Protein AF-0000000073275433 (afdb_homodimer)

Nearest PDB structures (foldseek):
  1y7y-assembly1_B  TM=9.321E-01  e=6.163E-04  Aeromonas hydrophila
  3f52-assembly1_A  TM=8.578E-01  e=7.696E-04  Corynebacterium glutamicum
  3f51-assembly1_A  TM=9.178E-01  e=2.211E-03  Corynebacterium glutamicum
  2b5a-assembly1_A  TM=8.532E-01  e=1.341E-03  [Bacillus] caldolyticus
  2kpj-assembly1_A  TM=8.205E-01  e=3.261E-03  Agathobacter rectalis ATCC 33656

Solvent-accessible surface area (backbone atoms only — not comparable to full-atom values): 9652 Å² total; per-residue (Å²): 116,64,60,34,34,54,31,13,44,46,48,48,53,50,34,54,75,71,69,48,51,65,59,58,53,14,54,76,70,72,46,51,43,69,59,45,50,33,33,36,64,29,75,35,84,46,32,50,65,55,45,46,54,49,18,58,75,67,71,47,56,51,51,52,47,70,40,73,59,65,71,62,83,74,89,90,81,70,67,82,50,60,77,82,94,115,64,60,33,32,53,33,13,44,46,49,47,52,50,34,52,75,69,68,49,52,65,60,58,53,14,54,75,69,70,44,52,44,68,58,46,51,32,32,36,63,28,75,36,83,46,31,49,68,54,44,47,53,48,18,58,75,66,73,49,57,52,50,52,45,72,41,71,61,62,71,58,86,69,85,90,74,68,69,82,50,61,77,82,94

Radius of gyration: 16.65 Å; Cα contacts (8 Å, |Δi|>4): 174; chains: 2; bounding box: 36×41×32 Å

InterPro domains:
  IPR001387 Cro/C1-type, helix-turn-helix domain [PF01381] (11-63)
  IPR001387 Cro/C1-type, helix-turn-helix domain [PS50943] (11-65)
  IPR001387 Cro/C1-type, helix-turn-helix domain [SM00530] (10-65)
  IPR001387 Cro/C1-type, helix-turn-helix domain [cd00093] (8-65)
  IPR010982 Lambda repressor-like, DNA-binding domain superfamily [G3DSA:1.10.260.40] (2-68)
  IPR010982 Lambda repressor-like, DNA-binding domain superfamily [SSF47413] (1-67)

Foldseek 3Di:
DVQQQQLLCLLVVLCVVVPHDLCRLCVVLVHHSVVSNCRSRSVDDADPVNLCSSCVVSVHDSCCSRDVPVPPPDDDDDPVPPVVD/DVQQQQLLCLLVVLCVVVPHDLCRLCVVLVHHSVVSNCSSRSVDDADPVNLCSSCVVSVHDSCVSRDVCVPPPDDPDDDVPPVVD

Organism: Proteus mirabilis (strain HI4320) (NCBI:txid529507)

pLDDT: mean 80.75, std 24.56, range [26.52, 97.5]

Sequence (170 aa):
MMINTVVGKRIQNRRKELNISSSKIALQLGMTEQYYLKLENGYTKITVDELICIAIILKVSPQSLLLKSTVSQQNRDSQLNNYYHMMINTVVGKRIQNRRKELNISSSKIALQLGMTEQYYLKLENGYTKITVDELICIAIILKVSPQSLLLKSTVSQQNRDSQLNNYYH

Structure (mmCIF, N/CA/C/O backbone):
data_AF-0000000073275433-model_v1
#
loop_
_entity.id
_entity.type
_entity.pdbx_description
1 polymer 'Transcriptional regulator'
#
loop_
_atom_site.group_PDB
_atom_site.id
_atom_site.type_symbol
_atom_site.label_atom_id
_atom_site.label_alt_id
_atom_site.label_comp_id
_atom_site.label_asym_id
_atom_site.label_entity_id
_atom_site.label_seq_id
_atom_site.pdbx_PDB_ins_code
_atom_site.Cartn_x
_atom_site.Cartn_y
_atom_site.Cartn_z
_atom_site.occupancy
_atom_site.B_iso_or_equiv
_atom_site.auth_seq_id
_atom_site.auth_comp_id
_atom_site.auth_asym_id
_atom_site.auth_atom_id
_atom_site.pdbx_PDB_model_num
ATOM 1 N N . MET A 1 1 ? -4.777 6.648 -10.367 1 52.88 1 MET A N 1
ATOM 2 C CA . MET A 1 1 ? -5.285 5.402 -10.93 1 52.88 1 MET A CA 1
ATOM 3 C C . MET A 1 1 ? -4.137 4.508 -11.391 1 52.88 1 MET A C 1
ATOM 5 O O . MET A 1 1 ? -4.227 3.283 -11.305 1 52.88 1 MET A O 1
ATOM 9 N N . MET A 1 2 ? -2.996 5.215 -11.719 1 79.88 2 MET A N 1
ATOM 10 C CA . MET A 1 2 ? -1.94 4.633 -12.547 1 79.88 2 MET A CA 1
ATOM 11 C C . MET A 1 2 ? -1.01 3.762 -11.711 1 79.88 2 MET A C 1
ATOM 13 O O . MET A 1 2 ? -0.502 2.748 -12.188 1 79.88 2 MET A O 1
ATOM 17 N N . ILE A 1 3 ? -1.119 4.02 -10.391 1 83.38 3 ILE A N 1
ATOM 18 C CA . ILE A 1 3 ? -0.121 3.311 -9.594 1 83.38 3 ILE A CA 1
ATOM 19 C C . ILE A 1 3 ? -0.564 1.866 -9.383 1 83.38 3 ILE A C 1
ATOM 21 O O . ILE A 1 3 ? 0.257 0.947 -9.414 1 83.38 3 ILE A O 1
ATOM 25 N N . ASN A 1 4 ? -1.868 1.716 -9.359 1 89 4 ASN A N 1
ATOM 26 C CA . ASN A 1 4 ? -2.377 0.364 -9.156 1 89 4 ASN A CA 1
ATOM 27 C C . ASN A 1 4 ? -2.059 -0.542 -10.344 1 89 4 ASN A C 1
ATOM 29 O O . ASN A 1 4 ? -1.74 -1.719 -10.156 1 89 4 ASN A O 1
ATOM 33 N N . THR A 1 5 ? -2.16 0.085 -11.43 1 91.06 5 THR A N 1
ATOM 34 C CA . THR A 1 5 ? -1.862 -0.687 -12.633 1 91.06 5 THR A CA 1
ATOM 35 C C . THR A 1 5 ? -0.383 -1.056 -12.68 1 91.06 5 THR A C 1
ATOM 37 O O . THR A 1 5 ? -0.031 -2.182 -13.039 1 91.06 5 THR A O 1
ATOM 40 N N . VAL A 1 6 ? 0.446 -0.124 -12.359 1 90.75 6 VAL A N 1
ATOM 41 C CA . VAL A 1 6 ? 1.888 -0.345 -12.398 1 90.75 6 VAL A CA 1
ATOM 42 C C . VAL A 1 6 ? 2.273 -1.406 -11.367 1 90.75 6 VAL A C 1
ATOM 44 O O . VAL A 1 6 ? 2.984 -2.361 -11.688 1 90.75 6 VAL A O 1
ATOM 47 N N . VAL A 1 7 ? 1.806 -1.263 -10.195 1 93.31 7 VAL A N 1
ATOM 48 C CA . VAL A 1 7 ? 2.109 -2.205 -9.125 1 93.31 7 VAL A CA 1
ATOM 49 C C . VAL A 1 7 ? 1.53 -3.576 -9.461 1 93.31 7 VAL A C 1
ATOM 51 O O . VAL A 1 7 ? 2.197 -4.598 -9.289 1 93.31 7 VAL A O 1
ATOM 54 N N . GLY A 1 8 ? 0.287 -3.508 -9.906 1 94.94 8 GLY A N 1
ATOM 55 C CA . GLY A 1 8 ? -0.342 -4.758 -10.305 1 94.94 8 GLY A CA 1
ATOM 56 C C . GLY A 1 8 ? 0.454 -5.52 -11.344 1 94.94 8 GLY A C 1
ATOM 57 O O . GLY A 1 8 ? 0.602 -6.742 -11.25 1 94.94 8 GLY A O 1
ATOM 58 N N . LYS A 1 9 ? 0.973 -4.836 -12.336 1 94.5 9 LYS A N 1
ATOM 59 C CA . LYS A 1 9 ? 1.767 -5.457 -13.391 1 94.5 9 LYS A CA 1
ATOM 60 C C . LYS A 1 9 ? 3.059 -6.047 -12.836 1 94.5 9 LYS A C 1
ATOM 62 O O . LYS A 1 9 ? 3.477 -7.133 -13.242 1 94.5 9 LYS A O 1
ATOM 67 N N . ARG A 1 10 ? 3.689 -5.402 -11.914 1 94.25 10 ARG A N 1
ATOM 68 C CA . ARG A 1 10 ? 4.898 -5.914 -11.273 1 94.25 10 ARG A CA 1
ATOM 69 C C . ARG A 1 10 ? 4.613 -7.199 -10.508 1 94.25 10 ARG A C 1
ATOM 71 O O . ARG A 1 10 ? 5.414 -8.141 -10.547 1 94.25 10 ARG A O 1
ATOM 78 N N . ILE A 1 11 ? 3.512 -7.164 -9.867 1 96.19 11 ILE A N 1
ATOM 79 C CA . ILE A 1 11 ? 3.082 -8.344 -9.125 1 96.19 11 ILE A CA 1
ATOM 80 C C . ILE A 1 11 ? 2.869 -9.508 -10.086 1 96.19 11 ILE A C 1
ATOM 82 O O . ILE A 1 11 ? 3.359 -10.617 -9.852 1 96.19 11 ILE A O 1
ATOM 86 N N . GLN A 1 12 ? 2.178 -9.195 -11.078 1 96.75 12 GLN A N 1
ATOM 87 C CA . GLN A 1 12 ? 1.906 -10.219 -12.086 1 96.75 12 GLN A CA 1
ATOM 88 C C . GLN A 1 12 ? 3.201 -10.773 -12.664 1 96.75 12 GLN A C 1
ATOM 90 O O . GLN A 1 12 ? 3.365 -11.992 -12.773 1 96.75 12 GLN A O 1
ATOM 95 N N . ASN A 1 13 ? 4.098 -9.898 -13.102 1 96.06 13 ASN A N 1
ATOM 96 C CA . ASN A 1 13 ? 5.375 -10.312 -13.672 1 96.06 13 ASN A CA 1
ATOM 97 C C . ASN A 1 13 ? 6.16 -11.195 -12.711 1 96.06 13 ASN A C 1
ATOM 99 O O . ASN A 1 13 ? 6.68 -12.242 -13.102 1 96.06 13 ASN A O 1
ATOM 103 N N . ARG A 1 14 ? 6.219 -10.828 -11.508 1 95.31 14 ARG A N 1
ATOM 104 C CA . ARG A 1 14 ? 6.938 -11.602 -10.5 1 95.31 14 ARG A CA 1
ATOM 105 C C . ARG A 1 14 ? 6.27 -12.953 -10.258 1 95.31 14 ARG A C 1
ATOM 107 O O . ARG A 1 14 ? 6.949 -13.977 -10.117 1 95.31 14 ARG A O 1
ATOM 114 N N . ARG A 1 15 ? 4.969 -12.852 -10.078 1 96.94 15 ARG A N 1
ATOM 115 C CA . ARG A 1 15 ? 4.215 -14.086 -9.914 1 96.94 15 ARG A CA 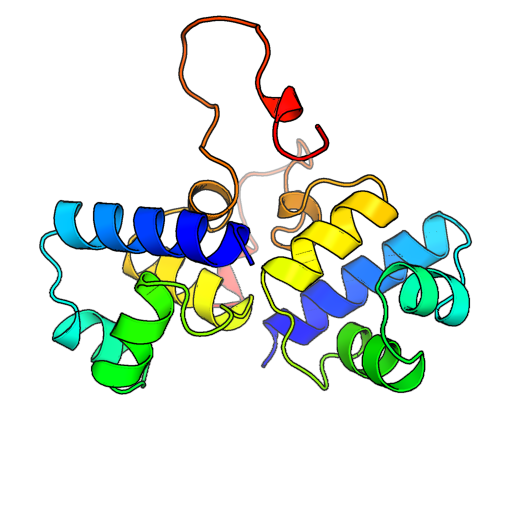1
ATOM 116 C C . ARG A 1 15 ? 4.527 -15.078 -11.031 1 96.94 15 ARG A C 1
ATOM 118 O O . ARG A 1 15 ? 4.77 -16.25 -10.773 1 96.94 15 ARG A O 1
ATOM 125 N N . LYS A 1 16 ? 4.547 -14.602 -12.281 1 97 16 LYS A N 1
ATOM 126 C CA . LYS A 1 16 ? 4.828 -15.43 -13.453 1 97 16 LYS A CA 1
ATOM 127 C C . LYS A 1 16 ? 6.27 -15.93 -13.438 1 97 16 LYS A C 1
ATOM 129 O O . LYS A 1 16 ? 6.539 -17.078 -13.812 1 97 16 LYS A O 1
ATOM 134 N N . GLU A 1 17 ? 7.188 -15.102 -13.023 1 95.75 17 GLU A N 1
ATOM 135 C CA . GLU A 1 17 ? 8.594 -15.477 -12.898 1 95.75 17 GLU A CA 1
ATOM 136 C C . GLU A 1 17 ? 8.773 -16.656 -11.961 1 95.75 17 GLU A C 1
ATOM 138 O O . GLU A 1 17 ? 9.664 -17.484 -12.156 1 95.75 17 GLU A O 1
ATOM 143 N N . LEU A 1 18 ? 7.941 -16.766 -10.992 1 95.88 18 LEU A N 1
ATOM 144 C CA . LEU A 1 18 ? 8.016 -17.828 -9.992 1 95.88 18 LEU A CA 1
ATOM 145 C C . LEU A 1 18 ? 7.137 -19.016 -10.391 1 95.88 18 LEU A C 1
ATOM 147 O O . LEU A 1 18 ? 7.012 -19.984 -9.641 1 95.88 18 LEU A O 1
ATOM 151 N N . ASN A 1 19 ? 6.438 -18.859 -11.477 1 97 19 ASN A N 1
ATOM 152 C CA . ASN A 1 19 ? 5.555 -19.891 -12 1 97 19 ASN A CA 1
ATOM 153 C C . ASN A 1 19 ? 4.391 -20.172 -11.055 1 97 19 ASN A C 1
ATOM 155 O O . ASN A 1 19 ? 4.008 -21.328 -10.859 1 97 19 ASN A O 1
ATOM 159 N N . ILE A 1 20 ? 3.959 -19.188 -10.484 1 96.38 20 ILE A N 1
ATOM 160 C CA . ILE A 1 20 ? 2.795 -19.281 -9.609 1 96.38 20 ILE A CA 1
ATOM 161 C C . ILE A 1 20 ? 1.542 -18.859 -10.375 1 96.38 20 ILE A C 1
ATOM 163 O O . ILE A 1 20 ? 1.547 -17.859 -11.078 1 96.38 20 ILE A O 1
ATOM 167 N N . SER A 1 21 ? 0.557 -19.688 -10.188 1 97.31 21 SER A N 1
ATOM 168 C CA . SER A 1 21 ? -0.698 -19.344 -10.852 1 97.31 21 SER A CA 1
ATOM 169 C C . SER A 1 21 ? -1.488 -18.312 -10.031 1 97.31 21 SER A C 1
ATOM 171 O O . SER A 1 21 ? -1.261 -18.172 -8.828 1 97.31 21 SER A O 1
ATOM 173 N N . SER A 1 22 ? -2.354 -17.578 -10.75 1 97.31 22 SER A N 1
ATOM 174 C CA . SER A 1 22 ? -3.215 -16.625 -10.07 1 97.31 22 SER A CA 1
ATOM 175 C C . SER A 1 22 ? -4.117 -17.312 -9.055 1 97.31 22 SER A C 1
ATOM 177 O O . SER A 1 22 ? -4.395 -16.766 -7.984 1 97.31 22 SER A O 1
ATOM 179 N N . SER A 1 23 ? -4.586 -18.516 -9.398 1 97.31 23 SER A N 1
ATOM 180 C CA . SER A 1 23 ? -5.438 -19.281 -8.5 1 97.31 23 SER A CA 1
ATOM 181 C C . SER A 1 23 ? -4.691 -19.641 -7.219 1 97.31 23 SER A C 1
ATOM 183 O O . SER A 1 23 ? -5.234 -19.516 -6.121 1 97.31 23 SER A O 1
ATOM 185 N N . LYS A 1 24 ? -3.467 -20.062 -7.367 1 97.31 24 LYS A N 1
ATOM 186 C CA . LYS A 1 24 ? -2.652 -20.484 -6.234 1 97.31 24 LYS A CA 1
ATOM 187 C C . LYS A 1 24 ? -2.391 -19.312 -5.281 1 97.31 24 LYS A C 1
ATOM 189 O O . LYS A 1 24 ? -2.564 -19.453 -4.066 1 97.31 24 LYS A O 1
ATOM 194 N N . ILE A 1 25 ? -1.938 -18.219 -5.789 1 97 25 ILE A N 1
ATOM 195 C CA . ILE A 1 25 ? -1.634 -17.078 -4.93 1 97 25 ILE A CA 1
ATOM 196 C C . ILE A 1 25 ? -2.92 -16.547 -4.301 1 97 25 ILE A C 1
ATOM 198 O O . ILE A 1 25 ? -2.93 -16.141 -3.137 1 97 25 ILE A O 1
ATOM 202 N N . ALA A 1 26 ? -3.988 -16.469 -4.984 1 97.44 26 ALA A N 1
ATOM 203 C CA . ALA A 1 26 ? -5.273 -16.031 -4.453 1 97.44 26 ALA A CA 1
ATOM 204 C C . ALA A 1 26 ? -5.688 -16.859 -3.244 1 97.44 26 ALA A C 1
ATOM 206 O O . ALA A 1 26 ? -6.125 -16.312 -2.229 1 97.44 26 ALA A O 1
ATOM 207 N N . LEU A 1 27 ? -5.48 -18.125 -3.393 1 96.44 27 LEU A N 1
ATOM 208 C CA . LEU A 1 27 ? -5.793 -19.047 -2.307 1 96.44 27 LEU A CA 1
ATOM 209 C C . LEU A 1 27 ? -4.941 -18.75 -1.078 1 96.44 27 LEU A C 1
ATOM 211 O O . LEU A 1 27 ? -5.453 -18.719 0.044 1 96.44 27 LEU A O 1
ATOM 215 N N . GLN A 1 28 ? -3.66 -18.516 -1.301 1 94.69 28 GLN A N 1
ATOM 216 C CA . GLN A 1 28 ? -2.734 -18.203 -0.213 1 94.69 28 GLN A CA 1
ATOM 217 C C . GLN A 1 28 ? -3.098 -16.891 0.474 1 94.69 28 GLN A C 1
ATOM 219 O O . GLN A 1 28 ? -2.895 -16.75 1.681 1 94.69 28 GLN A O 1
ATOM 224 N N . LEU A 1 29 ? -3.68 -16 -0.272 1 94.5 29 LEU A N 1
ATOM 225 C CA . LEU A 1 29 ? -4.055 -14.695 0.24 1 94.5 29 LEU A CA 1
ATOM 226 C C . LEU A 1 29 ? -5.445 -14.727 0.864 1 94.5 29 LEU A C 1
ATOM 228 O O . LEU A 1 29 ? -5.879 -13.75 1.477 1 94.5 29 LEU A O 1
ATOM 232 N N . GLY A 1 30 ? -6.078 -15.758 0.727 1 95.31 30 GLY A N 1
ATOM 233 C CA . GLY A 1 30 ? -7.434 -15.883 1.247 1 95.31 30 GLY A CA 1
ATOM 234 C C . GLY A 1 30 ? -8.453 -15.086 0.448 1 95.31 30 GLY A C 1
ATOM 235 O O . GLY A 1 30 ? -9.398 -14.547 1.011 1 95.31 30 GLY A O 1
ATOM 236 N N . MET A 1 31 ? -8.25 -14.953 -0.758 1 94.69 31 MET A N 1
ATOM 237 C CA . MET A 1 31 ? -9.156 -14.219 -1.632 1 94.69 31 MET A CA 1
ATOM 238 C C . MET A 1 31 ? -9.539 -15.055 -2.848 1 94.69 31 MET A C 1
ATOM 240 O O . MET A 1 31 ? -8.922 -16.094 -3.115 1 94.69 31 MET A O 1
ATOM 244 N N . THR A 1 32 ? -10.547 -14.586 -3.557 1 96.94 32 THR A N 1
ATOM 245 C CA . THR A 1 32 ? -10.938 -15.258 -4.789 1 96.94 32 THR A CA 1
ATOM 246 C C . THR A 1 32 ? -9.992 -14.906 -5.93 1 96.94 32 THR A C 1
ATOM 248 O O . THR A 1 32 ? -9.398 -13.82 -5.934 1 96.94 32 THR A O 1
ATOM 251 N N . GLU A 1 33 ? -9.875 -15.891 -6.824 1 97.5 33 GLU A N 1
ATOM 252 C CA . GLU A 1 33 ? -9.031 -15.633 -7.988 1 97.5 33 GLU A CA 1
ATOM 253 C C . GLU A 1 33 ? -9.531 -14.414 -8.773 1 97.5 33 GLU A C 1
ATOM 255 O O . GLU A 1 33 ? -8.727 -13.625 -9.273 1 97.5 33 GLU A O 1
ATOM 260 N N . GLN A 1 34 ? -10.805 -14.25 -8.828 1 97.38 34 GLN A N 1
ATOM 261 C CA . GLN A 1 34 ? -11.398 -13.125 -9.547 1 97.38 34 GLN A CA 1
ATOM 262 C C . GLN A 1 34 ? -10.953 -11.797 -8.938 1 97.38 34 GLN A C 1
ATOM 264 O O . GLN A 1 34 ? -10.586 -10.867 -9.672 1 97.38 34 GLN A O 1
ATOM 269 N N . TYR A 1 35 ? -11.023 -11.68 -7.699 1 96.56 35 TYR A N 1
ATOM 270 C CA . TYR A 1 35 ? -10.594 -10.469 -7.008 1 96.56 35 TYR A CA 1
ATOM 271 C C . TYR A 1 35 ? -9.109 -10.211 -7.223 1 96.56 35 TYR A C 1
ATOM 273 O O . TYR A 1 35 ? -8.695 -9.086 -7.504 1 96.56 35 TYR A O 1
ATOM 281 N N . TYR A 1 36 ? -8.352 -11.305 -7.105 1 97.31 36 TYR A N 1
ATOM 282 C CA . TYR A 1 36 ? -6.902 -11.211 -7.285 1 97.31 36 TYR A CA 1
ATOM 283 C C . TYR A 1 36 ? -6.559 -10.711 -8.688 1 97.31 36 TYR A C 1
ATOM 285 O O . TYR A 1 36 ? -5.676 -9.867 -8.852 1 97.31 36 TYR A O 1
ATOM 293 N N . LEU A 1 37 ? -7.215 -11.219 -9.633 1 97 37 LEU A N 1
ATOM 294 C CA . LEU A 1 37 ? -6.973 -10.789 -11 1 97 37 LEU A CA 1
ATOM 295 C C . LEU A 1 37 ? -7.305 -9.312 -11.18 1 97 37 LEU A C 1
ATOM 297 O O . LEU A 1 37 ? -6.594 -8.594 -11.883 1 97 37 LEU A O 1
ATOM 301 N N . LYS A 1 38 ? -8.383 -8.867 -10.562 1 96.5 38 LYS A N 1
ATOM 302 C CA . LYS A 1 38 ? -8.727 -7.449 -10.594 1 96.5 38 LYS A CA 1
ATOM 303 C C . LYS A 1 38 ? -7.625 -6.602 -9.961 1 96.5 38 LYS A C 1
ATOM 305 O O . LYS A 1 38 ? -7.348 -5.492 -10.422 1 96.5 38 LYS A O 1
ATOM 310 N N . LEU A 1 39 ? -7.035 -7.121 -9.0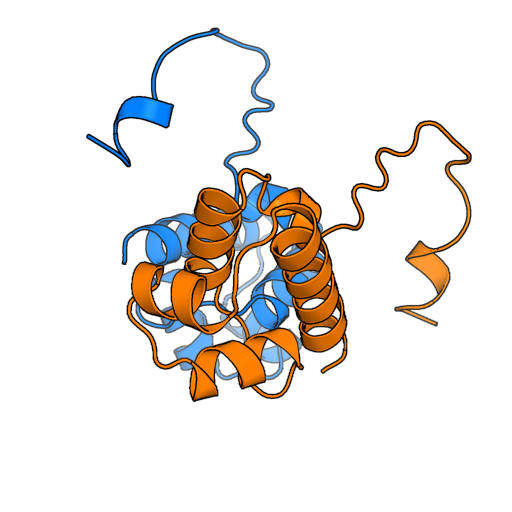16 1 95.19 39 LEU A N 1
ATOM 311 C CA . LEU A 1 39 ? -5.945 -6.453 -8.312 1 95.19 39 LEU A CA 1
ATOM 312 C C . LEU A 1 39 ? -4.73 -6.293 -9.219 1 95.19 39 LEU A C 1
ATOM 314 O O . LEU A 1 39 ? -4.188 -5.191 -9.352 1 95.19 39 LEU A O 1
ATOM 318 N N . GLU A 1 40 ? -4.34 -7.34 -9.883 1 96.19 40 GLU A N 1
ATOM 319 C CA . GLU A 1 40 ? -3.178 -7.309 -10.766 1 96.19 40 GLU A CA 1
ATOM 320 C C . GLU A 1 40 ? -3.424 -6.406 -11.977 1 96.19 40 GLU A C 1
ATOM 322 O O . GLU A 1 40 ? -2.484 -5.832 -12.531 1 96.19 40 GLU A O 1
ATOM 327 N N . ASN A 1 41 ? -4.684 -6.316 -12.289 1 95.19 41 ASN A N 1
ATOM 328 C CA . ASN A 1 41 ? -5.035 -5.52 -13.461 1 95.19 41 ASN A CA 1
ATOM 329 C C . ASN A 1 41 ? -5.309 -4.066 -13.086 1 95.19 41 ASN A C 1
ATOM 331 O O . ASN A 1 41 ? -5.586 -3.238 -13.953 1 95.19 41 ASN A O 1
ATOM 335 N N . GLY A 1 42 ? -5.301 -3.736 -11.906 1 94 42 GLY A N 1
ATOM 336 C CA . GLY A 1 42 ? -5.477 -2.367 -11.445 1 94 42 GLY A CA 1
ATOM 337 C C . GLY A 1 42 ? -6.93 -1.95 -11.352 1 94 42 GLY A C 1
ATOM 338 O O . GLY A 1 42 ? -7.234 -0.76 -11.25 1 94 42 GLY A O 1
ATOM 339 N N . TYR A 1 43 ? -7.809 -2.92 -11.398 1 94.19 43 TYR A N 1
ATOM 340 C CA . TYR A 1 43 ? -9.234 -2.613 -11.328 1 94.19 43 TYR A CA 1
ATOM 341 C C . TYR A 1 43 ? -9.672 -2.379 -9.891 1 94.19 43 TYR A C 1
ATOM 343 O O . TYR A 1 43 ? -10.719 -1.775 -9.641 1 94.19 43 TYR A O 1
ATOM 351 N N . THR A 1 44 ? -8.93 -2.912 -8.938 1 92.31 44 THR A N 1
ATOM 352 C CA . THR A 1 44 ? -9.156 -2.688 -7.512 1 92.31 44 THR A CA 1
ATOM 353 C C . THR A 1 44 ? -7.914 -2.111 -6.848 1 92.31 44 THR A C 1
ATOM 355 O O . THR A 1 44 ? -6.793 -2.326 -7.32 1 92.31 44 THR A O 1
ATOM 358 N N . LYS A 1 45 ? -8.125 -1.239 -5.883 1 92.81 45 LYS A N 1
ATOM 359 C CA . LYS A 1 45 ? -6.996 -0.671 -5.148 1 92.81 45 LYS A CA 1
ATOM 360 C C . LYS A 1 45 ? -6.293 -1.735 -4.312 1 92.81 45 LYS A C 1
ATOM 362 O O . LYS A 1 45 ? -6.941 -2.604 -3.729 1 92.81 45 LYS A O 1
ATOM 367 N N . ILE A 1 46 ? -5.008 -1.649 -4.316 1 94.25 46 ILE A N 1
ATOM 368 C CA . ILE A 1 46 ? -4.199 -2.557 -3.508 1 94.25 46 ILE A CA 1
ATOM 369 C C . ILE A 1 46 ? -3.953 -1.941 -2.133 1 94.25 46 ILE A C 1
ATOM 371 O O . ILE A 1 46 ? -3.516 -0.793 -2.029 1 94.25 46 ILE A O 1
ATOM 375 N N . THR A 1 47 ? -4.301 -2.715 -1.123 1 93.75 47 THR A N 1
ATOM 376 C CA . THR A 1 47 ? -4.027 -2.217 0.221 1 93.75 47 THR A CA 1
ATOM 377 C C . THR A 1 47 ? -2.596 -2.541 0.638 1 93.75 47 THR A C 1
ATOM 379 O O . THR A 1 47 ? -1.964 -3.432 0.067 1 93.75 47 THR A O 1
ATOM 382 N N . VAL A 1 48 ? -2.119 -1.801 1.603 1 92.81 48 VAL A N 1
ATOM 383 C CA . VAL A 1 48 ? -0.783 -2.053 2.135 1 92.81 48 VAL A CA 1
ATOM 384 C C . VAL A 1 48 ? -0.7 -3.479 2.672 1 92.81 48 VAL A C 1
ATOM 386 O O . VAL A 1 48 ? 0.298 -4.172 2.459 1 92.81 48 VAL A O 1
ATOM 389 N N . ASP A 1 49 ? -1.729 -3.893 3.328 1 91.5 49 ASP A N 1
ATOM 390 C CA . ASP A 1 49 ? -1.794 -5.258 3.84 1 91.5 49 ASP A CA 1
ATOM 391 C C . ASP A 1 49 ? -1.646 -6.277 2.709 1 91.5 49 ASP A C 1
ATOM 393 O O . ASP A 1 49 ? -0.845 -7.207 2.807 1 91.5 49 ASP A O 1
ATOM 397 N N . GLU A 1 50 ? -2.391 -6.086 1.726 1 93.5 50 GLU A N 1
ATOM 398 C CA . GLU A 1 50 ? -2.336 -6.973 0.567 1 93.5 50 GLU A CA 1
ATOM 399 C C . GLU A 1 50 ? -0.951 -6.957 -0.076 1 93.5 50 GLU A C 1
ATOM 401 O O . GLU A 1 50 ? -0.415 -8.008 -0.434 1 93.5 50 GLU A O 1
ATOM 406 N N . LEU A 1 51 ? -0.454 -5.766 -0.213 1 93.62 51 LEU A N 1
ATOM 407 C CA . LEU A 1 51 ? 0.863 -5.602 -0.817 1 93.62 51 LEU A CA 1
ATOM 408 C C . LEU A 1 51 ? 1.916 -6.391 -0.047 1 93.62 51 LEU A C 1
ATOM 410 O O . LEU A 1 51 ? 2.73 -7.098 -0.647 1 93.62 51 LEU A O 1
ATOM 414 N N . ILE A 1 52 ? 1.922 -6.316 1.222 1 91.44 52 ILE A N 1
ATOM 415 C CA . ILE A 1 52 ? 2.904 -6.977 2.076 1 91.44 52 ILE A CA 1
ATOM 416 C C . ILE A 1 52 ? 2.744 -8.492 1.97 1 91.44 52 ILE A C 1
ATOM 418 O O . ILE A 1 52 ? 3.73 -9.211 1.816 1 91.44 52 ILE A O 1
ATOM 422 N N . CYS A 1 53 ? 1.547 -8.945 2.033 1 94 53 CYS A N 1
ATOM 423 C CA . CYS A 1 53 ? 1.287 -10.375 1.93 1 94 53 CYS A CA 1
ATOM 424 C C . CYS A 1 53 ? 1.746 -10.922 0.581 1 94 53 CYS A C 1
ATOM 426 O O . CYS A 1 53 ? 2.375 -11.977 0.513 1 94 53 CYS A O 1
ATOM 428 N N . ILE A 1 54 ? 1.415 -10.203 -0.406 1 95.81 54 ILE A N 1
ATOM 429 C CA . ILE A 1 54 ? 1.81 -10.594 -1.755 1 95.81 54 ILE A CA 1
ATOM 430 C C . ILE A 1 54 ? 3.332 -10.633 -1.856 1 95.81 54 ILE A C 1
ATOM 432 O O . ILE A 1 54 ? 3.9 -11.578 -2.404 1 95.81 54 ILE A O 1
ATOM 436 N N . ALA A 1 55 ? 3.959 -9.633 -1.389 1 93.69 55 ALA A N 1
ATOM 437 C CA . ALA A 1 55 ? 5.418 -9.57 -1.408 1 93.69 55 ALA A CA 1
ATOM 438 C C . ALA A 1 55 ? 6.027 -10.781 -0.703 1 93.69 55 ALA A C 1
ATOM 440 O O . ALA A 1 55 ? 7.02 -11.344 -1.171 1 93.69 55 ALA A O 1
ATOM 441 N N . ILE A 1 56 ? 5.461 -11.172 0.382 1 93.19 56 ILE A N 1
ATOM 442 C CA . ILE A 1 56 ? 5.93 -12.312 1.16 1 93.19 56 ILE A CA 1
ATOM 443 C C . ILE A 1 56 ? 5.801 -13.594 0.333 1 93.19 56 ILE A C 1
ATOM 445 O O . ILE A 1 56 ? 6.746 -14.383 0.248 1 93.19 56 ILE A O 1
ATOM 449 N N . ILE A 1 57 ? 4.645 -13.688 -0.262 1 94.88 57 ILE A N 1
ATOM 450 C CA . ILE A 1 57 ? 4.375 -14.883 -1.053 1 94.88 57 ILE A CA 1
ATOM 451 C C . ILE A 1 57 ? 5.336 -14.945 -2.24 1 94.88 57 ILE A C 1
ATOM 453 O O . ILE A 1 57 ? 5.832 -16.016 -2.588 1 94.88 57 ILE A O 1
ATOM 457 N N . LEU A 1 58 ? 5.605 -13.828 -2.822 1 95.81 58 LEU A N 1
ATOM 458 C CA . LEU A 1 58 ? 6.434 -13.742 -4.023 1 95.81 58 LEU A CA 1
ATOM 459 C C . LEU A 1 58 ? 7.91 -13.641 -3.658 1 95.81 58 LEU A C 1
ATOM 461 O O . LEU A 1 58 ? 8.766 -13.516 -4.539 1 95.81 58 LEU A O 1
ATOM 465 N N . LYS A 1 59 ? 8.25 -13.555 -2.412 1 94.94 59 LYS A N 1
ATOM 466 C CA . LYS A 1 59 ? 9.617 -13.523 -1.899 1 94.94 59 LYS A CA 1
ATOM 467 C C . LYS A 1 59 ? 10.359 -12.273 -2.377 1 94.94 59 LYS A C 1
ATOM 469 O O . LYS A 1 59 ? 11.5 -12.359 -2.832 1 94.94 59 LYS A O 1
ATOM 474 N N . VAL A 1 60 ? 9.719 -11.148 -2.305 1 91.88 60 VAL A N 1
ATOM 475 C CA . VAL A 1 60 ? 10.305 -9.859 -2.648 1 91.88 60 VAL A CA 1
ATOM 476 C C . VAL A 1 60 ? 9.969 -8.836 -1.564 1 91.88 60 VAL A C 1
ATOM 478 O O . VAL A 1 60 ? 9.133 -9.094 -0.695 1 91.88 60 VAL A O 1
ATOM 481 N N . SER A 1 61 ? 10.727 -7.719 -1.633 1 88.94 61 SER A N 1
ATOM 482 C CA . SER A 1 61 ? 10.406 -6.629 -0.718 1 88.94 61 SER A CA 1
ATOM 483 C C . SER A 1 61 ? 9.211 -5.824 -1.216 1 88.94 61 SER A C 1
ATOM 485 O O . SER A 1 61 ? 9.062 -5.605 -2.42 1 88.94 61 SER A O 1
ATOM 487 N N . PRO A 1 62 ? 8.297 -5.457 -0.325 1 90.38 62 PRO A N 1
ATOM 488 C CA . PRO A 1 62 ? 7.199 -4.582 -0.745 1 90.38 62 PRO A CA 1
ATOM 489 C C . PRO A 1 62 ? 7.684 -3.357 -1.518 1 90.38 62 PRO A C 1
ATOM 491 O O . PRO A 1 62 ? 6.992 -2.877 -2.418 1 90.38 62 PRO A O 1
ATOM 494 N N . GLN A 1 63 ? 8.828 -2.945 -1.156 1 86 63 GLN A N 1
ATOM 495 C CA . GLN A 1 63 ? 9.43 -1.787 -1.809 1 86 63 GLN A CA 1
ATOM 496 C C . GLN A 1 63 ? 9.664 -2.053 -3.293 1 86 63 GLN A C 1
ATOM 498 O O . GLN A 1 63 ? 9.469 -1.166 -4.125 1 86 63 GLN A O 1
ATOM 503 N N . SER A 1 64 ? 10.133 -3.24 -3.564 1 87.25 64 SER A N 1
ATOM 504 C CA . SER A 1 64 ? 10.43 -3.602 -4.945 1 87.25 64 SER A CA 1
ATOM 505 C C . SER A 1 64 ? 9.172 -3.584 -5.809 1 87.25 64 SER A C 1
ATOM 507 O O . SER A 1 64 ? 9.25 -3.348 -7.016 1 87.25 64 SER A O 1
ATOM 509 N N . LEU A 1 65 ? 8.039 -3.775 -5.195 1 91.06 65 LEU A N 1
ATOM 510 C CA . LEU A 1 65 ? 6.77 -3.779 -5.918 1 91.06 65 LEU A CA 1
ATOM 511 C C . LEU A 1 65 ? 6.23 -2.361 -6.078 1 91.06 65 LEU A C 1
ATOM 513 O O . LEU A 1 65 ? 5.438 -2.094 -6.984 1 91.06 65 LEU A O 1
ATOM 517 N N . LEU A 1 66 ? 6.586 -1.501 -5.121 1 85.06 66 LEU A N 1
ATOM 518 C CA . LEU A 1 66 ? 6.137 -0.114 -5.148 1 85.06 66 LEU A CA 1
ATOM 519 C C . LEU A 1 66 ? 7.004 0.723 -6.082 1 85.06 66 LEU A C 1
ATOM 521 O O . LEU A 1 66 ? 6.496 1.602 -6.785 1 85.06 66 LEU A O 1
ATOM 525 N N . LEU A 1 67 ? 8.344 0.734 -5.691 1 69.75 67 LEU A N 1
ATOM 526 C CA . LEU A 1 67 ? 9.305 1.526 -6.453 1 69.75 67 LEU A CA 1
ATOM 527 C C . LEU A 1 67 ? 10.07 0.651 -7.441 1 69.75 67 LEU A C 1
ATOM 529 O O . LEU A 1 67 ? 10.297 -0.532 -7.18 1 69.75 67 LEU A O 1
ATOM 533 N N . LYS A 1 68 ? 9.836 0.821 -8.703 1 56 68 LYS A N 1
ATOM 534 C CA . LYS A 1 68 ? 10.805 0.084 -9.516 1 56 68 LYS A CA 1
ATOM 535 C C . LYS A 1 68 ? 12.188 0.086 -8.859 1 56 68 LYS A C 1
ATOM 537 O O . LYS A 1 68 ? 12.625 1.11 -8.336 1 56 68 LYS A O 1
ATOM 542 N N . SER A 1 69 ? 12.531 -1.075 -8.125 1 45.34 69 SER A N 1
ATOM 543 C CA . SER A 1 69 ? 13.93 -1.115 -7.703 1 45.34 69 SER A CA 1
ATOM 544 C C . SER A 1 69 ? 14.812 -0.283 -8.625 1 45.34 69 SER A C 1
ATOM 546 O O . SER A 1 69 ? 14.914 -0.572 -9.82 1 45.34 69 SER A O 1
ATOM 548 N N . THR A 1 70 ? 14.633 0.96 -8.523 1 41.84 70 THR A N 1
ATOM 549 C CA . THR A 1 70 ? 15.688 1.596 -9.312 1 41.84 70 THR A CA 1
ATOM 550 C C . THR A 1 70 ? 17.031 0.916 -9.078 1 41.84 70 THR A C 1
ATOM 552 O O . THR A 1 70 ? 18.078 1.468 -9.414 1 41.84 70 THR A O 1
ATOM 555 N N . VAL A 1 71 ? 17.094 -0.087 -8.227 1 39.03 71 VAL A N 1
ATOM 556 C CA . VAL A 1 71 ? 18.516 -0.462 -8.227 1 39.03 71 VAL A CA 1
ATOM 557 C C . VAL A 1 71 ? 18.938 -0.829 -9.641 1 39.03 71 VAL A C 1
ATOM 559 O O . VAL A 1 71 ? 19.906 -1.585 -9.828 1 39.03 71 VAL A O 1
ATOM 562 N N . SER A 1 72 ? 18.375 -0.69 -10.727 1 34.38 72 SER A N 1
ATOM 563 C CA . SER A 1 72 ? 19.281 -0.997 -11.82 1 34.38 72 SER A CA 1
ATOM 564 C C . SER A 1 72 ? 20.641 -0.305 -11.633 1 34.38 72 SER A C 1
ATOM 566 O O . SER A 1 72 ? 20.688 0.833 -11.156 1 34.38 72 SER A O 1
ATOM 568 N N . GLN A 1 73 ? 21.891 -0.91 -11.609 1 33.12 73 GLN A N 1
ATOM 569 C CA . GLN A 1 73 ? 23.219 -0.481 -11.992 1 33.12 73 GLN A CA 1
ATOM 570 C C . GLN A 1 73 ? 23.172 0.732 -12.922 1 33.12 73 GLN A C 1
ATOM 572 O O . GLN A 1 73 ? 24.188 1.392 -13.148 1 33.12 73 GLN A O 1
ATOM 577 N N . GLN A 1 74 ? 22.594 0.72 -14.227 1 33.16 74 GLN A N 1
ATOM 578 C CA . GLN A 1 74 ? 23.109 1.669 -15.203 1 33.16 74 GLN A CA 1
ATOM 579 C C . GLN A 1 74 ? 22.75 3.102 -14.828 1 33.16 74 GLN A C 1
ATOM 581 O O . GLN A 1 74 ? 22 3.328 -13.867 1 33.16 74 GLN A O 1
ATOM 586 N N . ASN A 1 75 ? 22.312 4.137 -15.93 1 32.12 75 ASN A N 1
ATOM 587 C CA . ASN A 1 75 ? 22.312 5.59 -16.078 1 32.12 75 ASN A CA 1
ATOM 588 C C . ASN A 1 75 ? 21.438 6.262 -15.023 1 32.12 75 ASN A C 1
ATOM 590 O O . ASN A 1 75 ? 20.438 5.688 -14.586 1 32.12 75 ASN A O 1
ATOM 594 N N . ARG A 1 76 ? 21.875 7.641 -14.438 1 31.41 76 ARG A N 1
ATOM 595 C CA . ARG A 1 76 ? 21.578 8.859 -13.695 1 31.41 76 ARG A CA 1
ATOM 596 C C . ARG A 1 76 ? 20.109 9.25 -13.844 1 31.41 76 ARG A C 1
ATOM 598 O O . ARG A 1 76 ? 19.625 10.125 -13.117 1 31.41 76 ARG A O 1
ATOM 605 N N . ASP A 1 77 ? 19.594 9.383 -15.023 1 30.36 77 ASP A N 1
ATOM 606 C CA . ASP A 1 77 ? 18.812 10.539 -15.453 1 30.36 77 ASP A CA 1
ATOM 607 C C . ASP A 1 77 ? 17.438 10.555 -14.797 1 30.36 77 ASP A C 1
ATOM 609 O O . ASP A 1 77 ? 17.062 9.594 -14.117 1 30.36 77 ASP A O 1
ATOM 613 N N . SER A 1 78 ? 16.125 10.711 -15.617 1 31.28 78 SER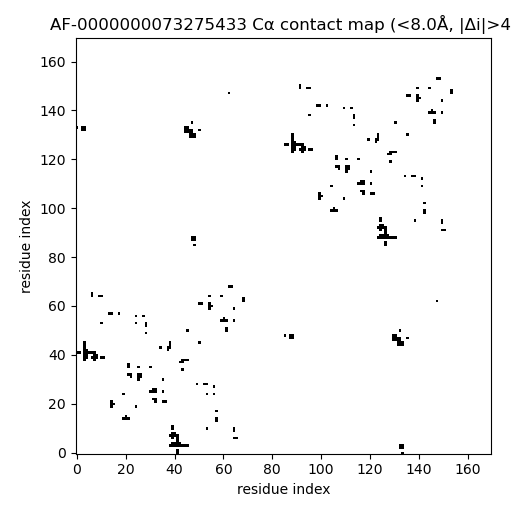 A N 1
ATOM 614 C CA . SER A 1 78 ? 15.039 11.641 -15.906 1 31.28 78 SER A CA 1
ATOM 615 C C . SER A 1 78 ? 13.742 11.188 -15.25 1 31.28 78 SER A C 1
ATOM 617 O O . SER A 1 78 ? 12.766 11.938 -15.219 1 31.28 78 SER A O 1
ATOM 619 N N . GLN A 1 79 ? 13.344 9.906 -14.992 1 31.16 79 GLN A N 1
ATOM 620 C CA . GLN A 1 79 ? 11.898 9.852 -15.164 1 31.16 79 GLN A CA 1
ATOM 621 C C . GLN A 1 79 ? 11.172 10.219 -13.875 1 31.16 79 GLN A C 1
ATOM 623 O O . GLN A 1 79 ? 10.008 9.859 -13.688 1 31.16 79 GLN A O 1
ATOM 628 N N . LEU A 1 80 ? 11.719 10.484 -12.781 1 34.75 80 LEU A N 1
ATOM 629 C CA . LEU A 1 80 ? 10.695 11.031 -11.891 1 34.75 80 LEU A CA 1
ATOM 630 C C . LEU A 1 80 ? 9.773 11.977 -12.656 1 34.75 80 LEU A C 1
ATOM 632 O O . LEU A 1 80 ? 8.852 12.555 -12.07 1 34.75 80 LEU A O 1
ATOM 636 N N . ASN A 1 81 ? 10.164 12.453 -13.867 1 31.92 81 ASN A N 1
ATOM 637 C CA . ASN A 1 81 ? 9.523 13.539 -14.594 1 31.92 81 ASN A CA 1
ATOM 638 C C . ASN A 1 81 ? 8.086 13.188 -14.969 1 31.92 81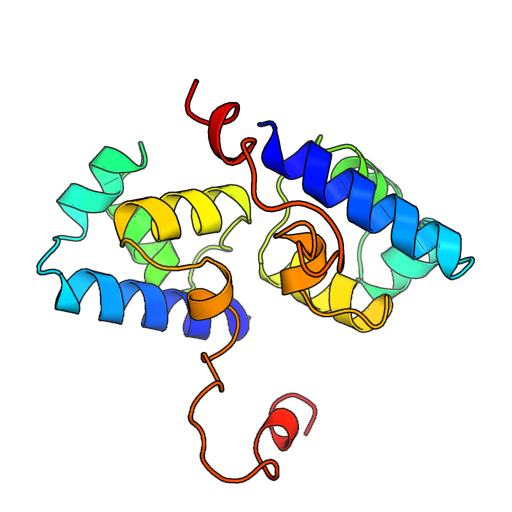 ASN A C 1
ATOM 640 O O . ASN A 1 81 ? 7.301 14.07 -15.336 1 31.92 81 ASN A O 1
ATOM 644 N N . ASN A 1 82 ? 7.711 11.938 -15.375 1 31.14 82 ASN A N 1
ATOM 645 C CA . ASN A 1 82 ? 6.371 11.93 -15.961 1 31.14 82 ASN A CA 1
ATOM 646 C C . ASN A 1 82 ? 5.289 11.914 -14.883 1 31.14 82 ASN A C 1
ATOM 648 O O . ASN A 1 82 ? 4.102 11.852 -15.195 1 31.14 82 ASN A O 1
ATOM 652 N N . TYR A 1 83 ? 5.508 11.391 -13.766 1 33.75 83 TYR A N 1
ATOM 653 C CA . TYR A 1 83 ? 4.285 11.43 -12.969 1 33.75 83 TYR A CA 1
ATOM 654 C C . TYR A 1 83 ? 3.846 12.867 -12.719 1 33.75 83 TYR A C 1
ATOM 656 O O . TYR A 1 83 ? 2.648 13.156 -12.664 1 33.75 83 TYR A O 1
ATOM 664 N N . TYR A 1 84 ? 4.672 13.758 -12.219 1 30.61 84 TYR A N 1
ATOM 665 C CA . TYR A 1 84 ? 4.176 15.125 -12.094 1 30.61 84 TYR A CA 1
ATOM 666 C C . TYR A 1 84 ? 4.062 15.789 -13.461 1 30.61 84 TYR A C 1
ATOM 668 O O . TYR A 1 84 ? 3.715 16.969 -13.555 1 30.61 84 TYR A O 1
ATOM 676 N N . HIS A 1 85 ? 4.621 15.281 -14.547 1 26.52 85 HIS A N 1
ATOM 677 C CA . HIS A 1 85 ? 4.359 16.188 -15.656 1 26.52 85 HIS A CA 1
ATOM 678 C C . HIS A 1 85 ? 2.959 15.977 -16.219 1 26.52 85 HIS A C 1
ATOM 680 O O . HIS A 1 85 ? 2.527 14.836 -16.406 1 26.52 85 HIS A O 1
ATOM 686 N N . MET B 1 1 ? -4.176 -7.07 10.445 1 53.31 1 MET B N 1
ATOM 687 C CA . MET B 1 1 ? -4.773 -5.859 11.008 1 53.31 1 MET B CA 1
ATOM 688 C C . MET B 1 1 ? -3.697 -4.875 11.445 1 53.31 1 MET B C 1
ATOM 690 O O . MET B 1 1 ? -3.92 -3.662 11.438 1 53.31 1 MET B O 1
ATOM 694 N N . MET B 1 2 ? -2.518 -5.508 11.75 1 79.88 2 MET B N 1
ATOM 695 C CA . MET B 1 2 ? -1.519 -4.848 12.586 1 79.88 2 MET B CA 1
ATOM 696 C C . MET B 1 2 ? -0.669 -3.889 11.758 1 79.88 2 MET B C 1
ATOM 698 O O . MET B 1 2 ? -0.261 -2.832 12.242 1 79.88 2 MET B O 1
ATOM 702 N N . ILE B 1 3 ? -0.714 -4.156 10.438 1 83.81 3 ILE B N 1
ATOM 703 C CA . ILE B 1 3 ? 0.216 -3.348 9.648 1 83.81 3 ILE B CA 1
ATOM 704 C C . ILE B 1 3 ? -0.37 -1.954 9.43 1 83.81 3 ILE B C 1
ATOM 706 O O . ILE B 1 3 ? 0.355 -0.957 9.469 1 83.81 3 ILE B O 1
ATOM 710 N N . ASN B 1 4 ? -1.684 -1.928 9.414 1 89.12 4 ASN B N 1
ATOM 711 C CA . ASN B 1 4 ? -2.324 -0.634 9.203 1 89.12 4 ASN B CA 1
ATOM 712 C C . ASN B 1 4 ? -2.109 0.299 10.391 1 89.12 4 ASN B C 1
ATOM 714 O O . ASN B 1 4 ? -1.911 1.502 10.211 1 89.12 4 ASN B O 1
ATOM 718 N N . THR B 1 5 ? -2.154 -0.338 11.492 1 91.12 5 THR B N 1
ATOM 719 C CA . THR B 1 5 ? -1.94 0.458 12.695 1 91.12 5 THR B CA 1
ATOM 720 C C . THR B 1 5 ? -0.507 0.979 12.75 1 91.12 5 THR B C 1
ATOM 722 O O . THR B 1 5 ? -0.275 2.135 13.117 1 91.12 5 THR B O 1
ATOM 725 N N . VAL B 1 6 ? 0.41 0.146 12.422 1 90.81 6 VAL B N 1
ATOM 726 C CA . VAL B 1 6 ? 1.821 0.516 12.461 1 90.81 6 VAL B CA 1
ATOM 727 C C . VAL B 1 6 ? 2.096 1.614 11.438 1 90.81 6 VAL B C 1
ATOM 729 O O . VAL B 1 6 ? 2.703 2.637 11.766 1 90.81 6 VAL B O 1
ATOM 732 N N . VAL B 1 7 ? 1.666 1.417 10.266 1 93.31 7 VAL B N 1
ATOM 733 C CA . VAL B 1 7 ? 1.872 2.391 9.195 1 93.31 7 VAL B CA 1
ATOM 734 C C . VAL B 1 7 ? 1.15 3.691 9.539 1 93.31 7 VAL B C 1
ATOM 736 O O . VAL B 1 7 ? 1.706 4.781 9.375 1 93.31 7 VAL B O 1
ATOM 739 N N . GLY B 1 8 ? -0.081 3.504 9.977 1 94.94 8 GLY B N 1
ATOM 740 C CA . GLY B 1 8 ? -0.839 4.68 10.383 1 94.94 8 GLY B CA 1
ATOM 741 C C . GLY B 1 8 ? -0.129 5.52 11.43 1 94.94 8 GLY B C 1
ATOM 742 O O . GLY B 1 8 ? -0.108 6.746 11.336 1 94.94 8 GLY B O 1
ATOM 743 N N . LYS B 1 9 ? 0.452 4.883 12.406 1 94.56 9 LYS B N 1
ATOM 744 C CA . LYS B 1 9 ? 1.176 5.578 13.469 1 94.56 9 LYS B CA 1
ATOM 745 C C . LYS B 1 9 ? 2.398 6.305 12.914 1 94.56 9 LYS B C 1
ATOM 747 O O . LYS B 1 9 ? 2.701 7.426 13.328 1 94.56 9 LYS B O 1
ATOM 752 N N . ARG B 1 10 ? 3.09 5.734 11.992 1 94.25 10 ARG B N 1
ATOM 753 C CA . ARG B 1 10 ? 4.242 6.371 11.359 1 94.25 10 ARG B CA 1
ATOM 754 C C . ARG B 1 10 ? 3.824 7.621 10.594 1 94.25 10 ARG B C 1
ATOM 756 O O . ARG B 1 10 ? 4.52 8.641 10.633 1 94.25 10 ARG B O 1
ATOM 763 N N . ILE B 1 11 ? 2.742 7.465 9.945 1 96.19 11 ILE B N 1
ATOM 764 C CA . ILE B 1 11 ? 2.191 8.594 9.203 1 96.19 11 ILE B CA 1
ATOM 765 C C . ILE B 1 11 ? 1.859 9.727 10.172 1 96.19 11 ILE B C 1
ATOM 767 O O . ILE B 1 11 ? 2.229 10.883 9.938 1 96.19 11 ILE B O 1
ATOM 771 N N . GLN B 1 12 ? 1.207 9.336 11.164 1 96.75 12 GLN B N 1
ATOM 772 C CA . GLN B 1 12 ? 0.828 10.32 12.172 1 96.75 12 GLN B CA 1
ATOM 773 C C . GLN B 1 12 ? 2.059 11.008 12.758 1 96.75 12 GLN B C 1
ATOM 775 O O . GLN B 1 12 ? 2.096 12.234 12.867 1 96.75 12 GLN B O 1
ATOM 780 N N . ASN B 1 13 ? 3.035 10.234 13.188 1 96.12 13 ASN B N 1
ATOM 781 C CA . ASN B 1 13 ? 4.262 10.781 13.758 1 96.12 13 ASN B CA 1
ATOM 782 C C . ASN B 1 13 ? 4.949 11.742 12.797 1 96.12 13 ASN B C 1
ATOM 784 O O . ASN B 1 13 ? 5.359 12.836 13.203 1 96.12 13 ASN B O 1
ATOM 788 N N . ARG B 1 14 ? 5.043 11.391 11.594 1 95.25 14 ARG B N 1
ATOM 789 C CA . ARG B 1 14 ? 5.68 12.242 10.594 1 95.25 14 ARG B CA 1
ATOM 790 C C . ARG B 1 14 ? 4.871 13.516 10.359 1 95.25 14 ARG B C 1
ATOM 792 O O . ARG B 1 14 ? 5.438 14.602 10.219 1 95.25 14 ARG B O 1
ATOM 799 N N . ARG B 1 15 ? 3.6 13.266 10.172 1 97 15 ARG B N 1
ATOM 800 C CA . ARG B 1 15 ? 2.719 14.414 10.008 1 97 15 ARG B CA 1
ATOM 801 C C . ARG B 1 15 ? 2.922 15.43 11.125 1 97 15 ARG B C 1
ATOM 803 O O . ARG B 1 15 ? 3.035 16.625 10.875 1 97 15 ARG B O 1
ATOM 810 N N . LYS B 1 16 ? 2.992 14.953 12.375 1 97.06 16 LYS B N 1
ATOM 811 C CA . LYS B 1 16 ? 3.184 15.805 13.547 1 97.06 16 LYS B CA 1
ATOM 812 C C . LYS B 1 16 ? 4.562 16.453 13.531 1 97.06 16 LYS B C 1
ATOM 814 O O . LYS B 1 16 ? 4.707 17.625 13.914 1 97.06 16 LYS B O 1
ATOM 819 N N . GLU B 1 17 ? 5.559 15.734 13.125 1 95.81 17 GLU B N 1
ATOM 820 C CA . GLU B 1 17 ? 6.918 16.25 13.008 1 95.81 17 GLU B CA 1
ATOM 821 C C . GLU B 1 17 ? 6.965 17.453 12.062 1 95.81 17 GLU B C 1
ATOM 823 O O . GLU B 1 17 ? 7.766 18.375 12.266 1 95.81 17 GLU B O 1
ATOM 828 N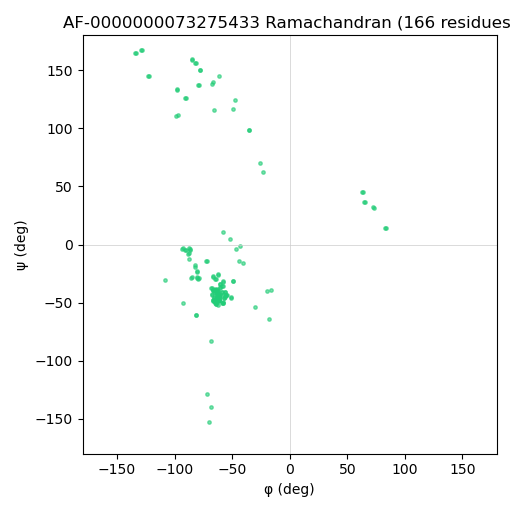 N . LEU B 1 18 ? 6.141 17.469 11.086 1 95.88 18 LEU B N 1
ATOM 829 C CA . LEU B 1 18 ? 6.102 18.531 10.094 1 95.88 18 LEU B CA 1
ATOM 830 C C . LEU B 1 18 ? 5.105 19.625 10.492 1 95.88 18 LEU B C 1
ATOM 832 O O . LEU B 1 18 ? 4.883 20.578 9.742 1 95.88 18 LEU B O 1
ATOM 836 N N . ASN B 1 19 ? 4.438 19.391 11.578 1 97 19 ASN B N 1
ATOM 837 C CA . ASN B 1 19 ? 3.449 20.328 12.102 1 97 19 ASN B CA 1
ATOM 838 C C . ASN B 1 19 ? 2.266 20.484 11.156 1 97 19 ASN B C 1
ATOM 840 O O . ASN B 1 19 ? 1.771 21.594 10.953 1 97 19 ASN B O 1
ATOM 844 N N . ILE B 1 20 ? 1.926 19.469 10.586 1 96.44 20 ILE B N 1
ATOM 845 C CA . ILE B 1 20 ? 0.76 19.438 9.703 1 96.44 20 ILE B CA 1
ATOM 846 C C . ILE B 1 20 ? -0.445 18.891 10.469 1 96.44 20 ILE B C 1
ATOM 848 O O . ILE B 1 20 ? -0.336 17.875 11.172 1 96.44 20 ILE B O 1
ATOM 852 N N . SER B 1 21 ? -1.508 19.609 10.297 1 97.31 21 SER B N 1
ATOM 853 C CA . SER B 1 21 ? -2.721 19.125 10.953 1 97.31 21 SER B CA 1
ATOM 854 C C . SER B 1 21 ? -3.396 18.031 10.133 1 97.31 21 SER B C 1
ATOM 856 O O . SER B 1 21 ? -3.152 17.922 8.93 1 97.31 21 SER B O 1
ATOM 858 N N . SER B 1 22 ? -4.188 17.203 10.844 1 97.31 22 SER B N 1
ATOM 859 C CA . SER B 1 22 ? -4.941 16.156 10.156 1 97.31 22 SER B CA 1
ATOM 860 C C . SER B 1 22 ? -5.91 16.75 9.141 1 97.31 22 SER B C 1
ATOM 862 O O . SER B 1 22 ? -6.121 16.172 8.07 1 97.31 22 SER B O 1
ATOM 864 N N . SER B 1 23 ? -6.496 17.891 9.492 1 97.38 23 SER B N 1
ATOM 865 C CA . SER B 1 23 ? -7.422 18.578 8.586 1 97.38 23 SER B CA 1
ATOM 866 C C . SER B 1 23 ? -6.719 19.016 7.309 1 97.38 23 SER B C 1
ATOM 868 O O . SER B 1 23 ? -7.242 18.844 6.207 1 97.38 23 SER B O 1
ATOM 870 N N . LYS B 1 24 ? -5.539 19.547 7.465 1 97.31 24 LYS B N 1
ATOM 871 C CA . LYS B 1 24 ? -4.773 20.062 6.332 1 97.31 24 LYS B CA 1
ATOM 872 C C . LYS B 1 24 ? -4.387 18.938 5.379 1 97.31 24 LYS B C 1
ATOM 874 O O . LYS B 1 24 ? -4.574 19.047 4.164 1 97.31 24 LYS B O 1
ATOM 879 N N . ILE B 1 25 ? -3.832 17.891 5.895 1 97 25 ILE B N 1
ATOM 880 C CA . ILE B 1 25 ? -3.408 16.797 5.031 1 97 25 ILE B CA 1
ATOM 881 C C . ILE B 1 25 ? -4.633 16.125 4.398 1 97 25 ILE B C 1
ATOM 883 O O . ILE B 1 25 ? -4.594 15.734 3.23 1 97 25 ILE B O 1
ATOM 887 N N . ALA B 1 26 ? -5.688 15.953 5.07 1 97.5 26 ALA B N 1
ATOM 888 C CA . ALA B 1 26 ? -6.918 15.375 4.535 1 97.5 26 ALA B CA 1
ATOM 889 C C . ALA B 1 26 ? -7.414 16.172 3.328 1 97.5 26 ALA B C 1
ATOM 891 O O . ALA B 1 26 ? -7.793 15.586 2.309 1 97.5 26 ALA B O 1
ATOM 892 N N . LEU B 1 27 ? -7.34 17.453 3.486 1 96.5 27 LEU B N 1
ATOM 893 C CA . LEU B 1 27 ? -7.746 18.344 2.404 1 96.5 27 LEU B CA 1
ATOM 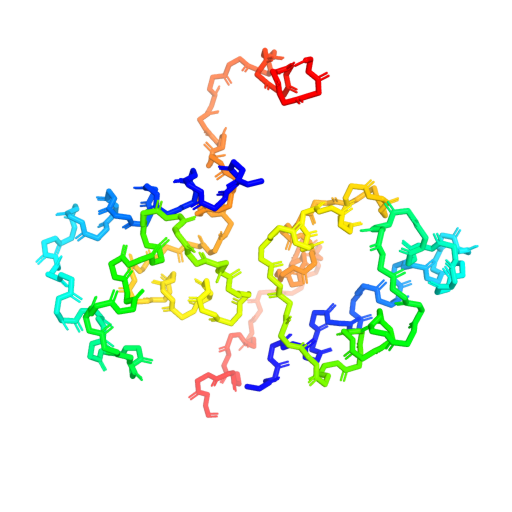894 C C . LEU B 1 27 ? -6.863 18.141 1.175 1 96.5 27 LEU B C 1
ATOM 896 O O . LEU B 1 27 ? -7.367 18.062 0.052 1 96.5 27 LEU B O 1
ATOM 900 N N . GLN B 1 28 ? -5.566 18.016 1.388 1 94.69 28 GLN B N 1
ATOM 901 C CA . GLN B 1 28 ? -4.609 17.812 0.302 1 94.69 28 GLN B CA 1
ATOM 902 C C . GLN B 1 28 ? -4.832 16.469 -0.389 1 94.69 28 GLN B C 1
ATOM 904 O O . GLN B 1 28 ? -4.609 16.344 -1.595 1 94.69 28 GLN B O 1
ATOM 909 N N . LEU B 1 29 ? -5.32 15.539 0.355 1 94.62 29 LEU B N 1
ATOM 910 C CA . LEU B 1 29 ? -5.555 14.195 -0.161 1 94.62 29 LEU B CA 1
ATOM 911 C C . LEU B 1 29 ? -6.941 14.086 -0.787 1 94.62 29 LEU B C 1
ATOM 913 O O . LEU B 1 29 ? -7.27 13.07 -1.405 1 94.62 29 LEU B O 1
ATOM 917 N N . GLY B 1 30 ? -7.672 15.031 -0.64 1 95.38 30 G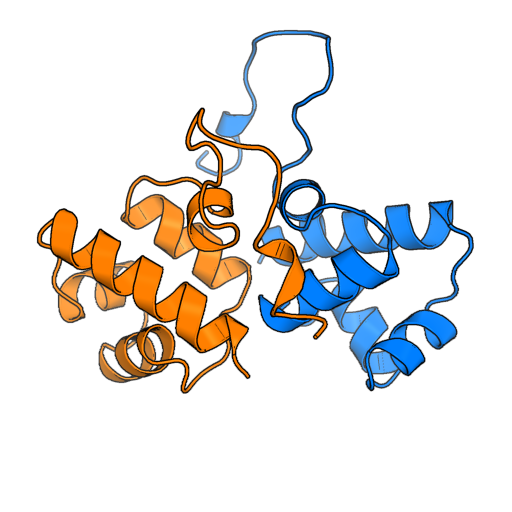LY B N 1
ATOM 918 C CA . GLY B 1 30 ? -9.031 15.008 -1.163 1 95.38 30 GLY B CA 1
ATOM 919 C C . GLY B 1 30 ? -9.961 14.117 -0.368 1 95.38 30 GLY B C 1
ATOM 920 O O . GLY B 1 30 ? -10.844 13.469 -0.936 1 95.38 30 GLY B O 1
ATOM 921 N N . MET B 1 31 ? -9.75 14.008 0.851 1 94.69 31 MET B N 1
ATOM 922 C CA . MET B 1 31 ? -10.578 13.18 1.721 1 94.69 31 MET B CA 1
ATOM 923 C C . MET B 1 31 ? -11.047 13.969 2.939 1 94.69 31 MET B C 1
ATOM 925 O O . MET B 1 31 ? -10.531 15.055 3.215 1 94.69 31 MET B O 1
ATOM 929 N N . THR B 1 32 ? -11.992 13.406 3.643 1 97 32 THR B N 1
ATOM 930 C CA . THR B 1 32 ? -12.453 14.031 4.875 1 97 32 THR B CA 1
ATOM 931 C C . THR B 1 32 ? -11.477 13.773 6.016 1 97 32 THR B C 1
ATOM 933 O O . THR B 1 32 ? -10.781 12.758 6.02 1 97 32 THR B O 1
ATOM 936 N N . GLU B 1 33 ? -11.469 14.75 6.918 1 97.5 33 GLU B N 1
ATOM 937 C CA . GLU B 1 33 ? -10.609 14.586 8.078 1 97.5 33 GLU B CA 1
ATOM 938 C C . GLU B 1 33 ? -10.977 13.32 8.859 1 97.5 33 GLU B C 1
ATOM 940 O O . GLU B 1 33 ? -10.094 12.617 9.359 1 97.5 33 GLU B O 1
ATOM 945 N N . GLN B 1 34 ? -12.227 13.031 8.906 1 97.38 34 GLN B N 1
ATOM 946 C CA . GLN B 1 34 ? -12.703 11.844 9.617 1 97.38 34 GLN B CA 1
ATOM 947 C C . GLN B 1 34 ? -12.125 10.57 9.016 1 97.38 34 GLN B C 1
ATOM 949 O O . GLN B 1 34 ? -11.664 9.688 9.742 1 97.38 34 GLN B O 1
ATOM 954 N N . TYR B 1 35 ? -12.188 10.453 7.781 1 96.5 35 TYR B N 1
ATOM 955 C CA . TYR B 1 35 ? -11.633 9.289 7.086 1 96.5 35 TYR B CA 1
ATOM 956 C C . TYR B 1 35 ? -10.125 9.195 7.301 1 96.5 35 TYR B C 1
ATOM 958 O O . TYR B 1 35 ? -9.602 8.117 7.582 1 96.5 35 TYR B O 1
ATOM 966 N N . TYR B 1 36 ? -9.477 10.367 7.176 1 97.38 36 TYR B N 1
ATOM 967 C CA . TYR B 1 36 ? -8.031 10.414 7.352 1 97.38 36 TYR B CA 1
ATOM 968 C C . TYR B 1 36 ? -7.633 9.953 8.75 1 97.38 36 TYR B C 1
ATOM 970 O O . TYR B 1 36 ? -6.668 9.211 8.914 1 97.38 36 TYR B O 1
ATOM 978 N N . LEU B 1 37 ? -8.344 10.391 9.703 1 97 37 LEU B N 1
ATOM 979 C CA . LEU B 1 37 ? -8.055 9.984 11.078 1 97 37 LEU B CA 1
ATOM 980 C C . LEU B 1 37 ? -8.227 8.477 11.25 1 97 37 LEU B C 1
ATOM 982 O O . LEU B 1 37 ? -7.445 7.84 11.953 1 97 37 LEU B O 1
ATOM 986 N N . LYS B 1 38 ? -9.25 7.914 10.641 1 96.44 38 LYS B N 1
ATOM 987 C CA . LYS B 1 38 ? -9.445 6.465 10.664 1 96.44 38 LYS B CA 1
ATOM 988 C C . LYS B 1 38 ? -8.266 5.738 10.031 1 96.44 38 LYS B C 1
ATOM 990 O O . LYS B 1 38 ? -7.875 4.664 10.484 1 96.44 38 LYS B O 1
ATOM 995 N N . LEU B 1 39 ? -7.719 6.324 9.078 1 95.12 39 LEU B N 1
ATOM 996 C CA . LEU B 1 39 ? -6.562 5.773 8.383 1 95.12 39 LEU B CA 1
ATOM 997 C C . LEU B 1 39 ? -5.34 5.742 9.297 1 95.12 39 LEU B C 1
ATOM 999 O O . LEU B 1 39 ? -4.684 4.707 9.422 1 95.12 39 LEU B O 1
ATOM 1003 N N . GLU B 1 40 ? -5.082 6.836 9.961 1 96.25 40 GLU B N 1
ATOM 1004 C CA . GLU B 1 40 ? -3.924 6.926 10.844 1 96.25 40 GLU B CA 1
ATOM 1005 C C . GLU B 1 40 ? -4.074 5.992 12.047 1 96.25 40 GLU B C 1
ATOM 1007 O O . GLU B 1 40 ? -3.078 5.52 12.594 1 96.25 40 GLU B O 1
ATOM 1012 N N . ASN B 1 41 ? -5.312 5.77 12.359 1 95.19 41 ASN B N 1
ATOM 1013 C CA . ASN B 1 41 ? -5.578 4.934 13.523 1 95.19 41 ASN B CA 1
ATOM 1014 C C . ASN B 1 41 ? -5.695 3.461 13.148 1 95.19 41 ASN B C 1
ATOM 1016 O O . ASN B 1 41 ? -5.887 2.607 14.016 1 95.19 41 ASN B O 1
ATOM 1020 N N . GLY B 1 42 ? -5.656 3.137 11.969 1 93.88 42 GLY B N 1
ATOM 1021 C CA . GLY B 1 42 ? -5.684 1.758 11.508 1 93.88 42 GLY B CA 1
ATOM 1022 C C . GLY B 1 42 ? -7.086 1.188 11.406 1 93.88 42 GLY B C 1
ATOM 1023 O O . GLY B 1 42 ? -7.262 -0.028 11.297 1 93.88 42 GLY B O 1
ATOM 1024 N N . TYR B 1 43 ? -8.07 2.064 11.453 1 94.19 43 TYR B N 1
ATOM 1025 C CA . TYR B 1 43 ? -9.453 1.605 11.383 1 94.19 43 TYR B CA 1
ATOM 1026 C C . TYR B 1 43 ? -9.859 1.327 9.938 1 94.19 43 TYR B C 1
ATOM 1028 O O . TYR B 1 43 ? -10.836 0.611 9.695 1 94.19 43 TYR B O 1
ATOM 1036 N N . THR B 1 44 ? -9.18 1.942 9 1 92.19 44 THR B N 1
ATOM 1037 C CA . THR B 1 44 ? -9.391 1.701 7.574 1 92.19 44 THR B CA 1
ATOM 1038 C C . THR B 1 44 ? -8.094 1.252 6.91 1 92.19 44 THR B C 1
ATOM 1040 O O . THR B 1 44 ? -7 1.577 7.383 1 92.19 44 THR B O 1
ATOM 1043 N N . LYS B 1 45 ? -8.211 0.364 5.941 1 92.69 45 LYS B N 1
ATOM 1044 C CA . LYS B 1 45 ? -7.035 -0.089 5.207 1 92.69 45 LYS B CA 1
ATOM 1045 C C . LYS B 1 45 ? -6.441 1.04 4.367 1 92.69 45 LYS B C 1
ATOM 1047 O O . LYS B 1 45 ? -7.18 1.834 3.777 1 92.69 45 LYS B O 1
ATOM 1052 N N . ILE B 1 46 ? -5.16 1.103 4.379 1 94.25 46 ILE B N 1
ATOM 1053 C CA . ILE B 1 46 ? -4.449 2.088 3.574 1 94.25 46 ILE B CA 1
ATOM 1054 C C . ILE B 1 46 ? -4.137 1.503 2.197 1 94.25 46 ILE B C 1
ATOM 1056 O O . ILE B 1 46 ? -3.582 0.405 2.096 1 94.25 46 ILE B O 1
ATOM 1060 N N . THR B 1 47 ? -4.559 2.227 1.197 1 93.75 47 THR B N 1
ATOM 1061 C CA . THR B 1 47 ? -4.234 1.767 -0.147 1 93.75 47 THR B CA 1
ATOM 1062 C C . THR B 1 47 ? -2.844 2.242 -0.561 1 93.75 47 THR B C 1
ATOM 1064 O O . THR B 1 47 ? -2.312 3.195 0.014 1 93.75 47 THR B O 1
ATOM 1067 N N . VAL B 1 48 ? -2.287 1.553 -1.536 1 92.75 48 VAL B N 1
ATOM 1068 C CA . VAL B 1 48 ? -0.983 1.944 -2.062 1 92.75 48 VAL B CA 1
ATOM 1069 C C . VAL B 1 48 ? -1.05 3.371 -2.6 1 92.75 48 VAL B C 1
ATOM 1071 O O . VAL B 1 48 ? -0.133 4.168 -2.383 1 92.75 48 VAL B O 1
ATOM 1074 N N . ASP B 1 49 ? -2.117 3.674 -3.248 1 91.56 49 ASP B N 1
ATOM 1075 C CA . ASP B 1 49 ? -2.326 5.023 -3.76 1 91.56 49 ASP B CA 1
ATOM 1076 C C . ASP B 1 49 ? -2.287 6.051 -2.631 1 91.56 49 ASP B C 1
ATOM 1078 O O . ASP B 1 49 ? -1.59 7.062 -2.729 1 91.56 49 ASP B O 1
ATOM 1082 N N . GLU B 1 50 ? -3.002 5.785 -1.648 1 93.5 50 GLU B N 1
ATOM 1083 C CA . GLU B 1 50 ? -3.041 6.672 -0.492 1 93.5 50 GLU B CA 1
ATOM 1084 C C . GLU B 1 50 ? -1.665 6.801 0.155 1 93.5 50 GLU B C 1
ATOM 1086 O O . GLU B 1 50 ? -1.241 7.902 0.514 1 93.5 50 GLU B O 1
ATOM 1091 N N . LEU B 1 51 ? -1.053 5.664 0.283 1 93.69 51 LEU B N 1
ATOM 1092 C CA . LEU B 1 51 ? 0.274 5.641 0.889 1 93.69 51 LEU B CA 1
ATOM 1093 C C . LEU B 1 51 ? 1.238 6.539 0.123 1 93.69 51 LEU B C 1
ATOM 1095 O O . LEU B 1 51 ? 1.974 7.324 0.725 1 93.69 51 LEU B O 1
ATOM 1099 N N . ILE B 1 52 ? 1.254 6.457 -1.147 1 91.5 52 ILE B N 1
ATOM 1100 C CA . ILE B 1 52 ? 2.162 7.219 -1.999 1 91.5 52 ILE B CA 1
ATOM 1101 C C . ILE B 1 52 ? 1.848 8.711 -1.891 1 91.5 52 ILE B C 1
ATOM 1103 O O . ILE B 1 52 ? 2.754 9.531 -1.736 1 91.5 52 ILE B O 1
ATOM 1107 N N . CYS B 1 53 ? 0.615 9.055 -1.956 1 94.06 53 CYS B N 1
ATOM 1108 C CA . CYS B 1 53 ? 0.208 10.445 -1.85 1 94.06 53 CYS B CA 1
ATOM 1109 C C . CYS B 1 53 ? 0.606 11.031 -0.5 1 94.06 53 CYS B C 1
ATOM 1111 O O . CYS B 1 53 ? 1.122 12.148 -0.429 1 94.06 53 CYS B O 1
ATOM 1113 N N . ILE B 1 54 ? 0.351 10.273 0.486 1 95.94 54 ILE B N 1
ATOM 1114 C CA . ILE B 1 54 ? 0.699 10.703 1.835 1 95.94 54 ILE B CA 1
ATOM 1115 C C . ILE B 1 54 ? 2.209 10.898 1.941 1 95.94 54 ILE B C 1
ATOM 1117 O O . ILE B 1 54 ? 2.676 11.898 2.494 1 95.94 54 ILE B O 1
ATOM 1121 N N . ALA B 1 55 ? 2.932 9.977 1.476 1 93.88 55 ALA B N 1
ATOM 1122 C CA . ALA B 1 55 ? 4.391 10.062 1.5 1 93.88 55 ALA B CA 1
ATOM 1123 C C . ALA B 1 55 ? 4.875 11.328 0.8 1 93.88 55 ALA B C 1
ATOM 1125 O O . ALA B 1 55 ? 5.801 11.992 1.271 1 93.88 55 ALA B O 1
ATOM 1126 N N . ILE B 1 56 ? 4.281 11.664 -0.287 1 93.25 56 ILE B N 1
ATOM 1127 C CA . ILE B 1 56 ? 4.633 12.852 -1.061 1 93.25 56 ILE B CA 1
ATOM 1128 C C . ILE B 1 56 ? 4.371 14.102 -0.23 1 93.25 56 ILE B C 1
ATOM 1130 O O . ILE B 1 56 ? 5.227 14.984 -0.139 1 93.25 56 ILE B O 1
ATOM 1134 N N . ILE B 1 57 ? 3.209 14.086 0.374 1 94.94 57 ILE B N 1
ATOM 1135 C CA . ILE B 1 57 ? 2.816 15.242 1.168 1 94.94 57 ILE B CA 1
ATOM 1136 C C . ILE B 1 57 ? 3.764 15.398 2.357 1 94.94 57 ILE B C 1
ATOM 1138 O O . ILE B 1 57 ? 4.148 16.516 2.709 1 94.94 57 ILE B O 1
ATOM 1142 N N . LEU B 1 58 ? 4.141 14.305 2.928 1 96 58 LEU B N 1
ATOM 1143 C CA . LEU B 1 58 ? 4.973 14.305 4.129 1 96 58 LEU B CA 1
ATOM 1144 C C . LEU B 1 58 ? 6.453 14.359 3.766 1 96 58 LEU B C 1
ATOM 1146 O O . LEU B 1 58 ? 7.312 14.328 4.648 1 96 58 LEU B O 1
ATOM 1150 N N . LYS B 1 59 ? 6.805 14.328 2.516 1 95 59 LYS B N 1
ATOM 1151 C CA . LYS B 1 59 ? 8.172 14.438 2.002 1 95 59 LYS B CA 1
ATOM 1152 C C . LYS B 1 59 ? 9.031 13.281 2.48 1 95 59 LYS B C 1
ATOM 1154 O O . LYS B 1 59 ? 10.164 13.484 2.936 1 95 59 LYS B O 1
ATOM 1159 N N . VAL B 1 60 ? 8.508 12.086 2.402 1 91.81 60 VAL B N 1
ATOM 1160 C CA . VAL B 1 60 ? 9.227 10.859 2.746 1 91.81 60 VAL B CA 1
ATOM 1161 C C . VAL B 1 60 ? 9 9.805 1.662 1 91.81 60 VAL B C 1
ATOM 1163 O O . VAL B 1 60 ? 8.141 9.977 0.797 1 91.81 60 VAL B O 1
ATOM 1166 N N . SER B 1 61 ? 9.875 8.781 1.729 1 89.19 61 SER B N 1
ATOM 1167 C CA . SER B 1 61 ? 9.672 7.66 0.814 1 89.19 61 SER B CA 1
ATOM 1168 C C . SER B 1 61 ? 8.57 6.738 1.31 1 89.19 61 SER B C 1
ATOM 1170 O O . SER B 1 61 ? 8.438 6.504 2.514 1 89.19 61 SER B O 1
ATOM 1172 N N . PRO B 1 62 ? 7.691 6.27 0.417 1 90.56 62 PRO B N 1
ATOM 1173 C CA . PRO B 1 62 ? 6.691 5.281 0.836 1 90.56 62 PRO B CA 1
ATOM 1174 C C . PRO B 1 62 ? 7.301 4.117 1.61 1 90.56 62 PRO B C 1
ATOM 1176 O O . PRO B 1 62 ? 6.66 3.562 2.508 1 90.56 62 PRO B O 1
ATOM 1179 N N . GLN B 1 63 ? 8.477 3.834 1.254 1 86.12 63 GLN B N 1
ATOM 1180 C CA . GLN B 1 63 ? 9.188 2.744 1.906 1 86.12 63 GLN B CA 1
ATOM 1181 C C . GLN B 1 63 ? 9.398 3.033 3.391 1 86.12 63 GLN B C 1
ATOM 1183 O O . GLN B 1 63 ? 9.297 2.131 4.223 1 86.12 63 GLN B O 1
ATOM 1188 N N . SER B 1 64 ? 9.742 4.254 3.652 1 87.25 64 SER B N 1
ATOM 1189 C CA . SER B 1 64 ? 10 4.648 5.035 1 87.25 64 SER B CA 1
ATOM 1190 C C . SER B 1 64 ? 8.75 4.492 5.895 1 87.25 64 SER B C 1
ATOM 1192 O O . SER B 1 64 ? 8.844 4.266 7.102 1 87.25 64 SER B O 1
ATOM 1194 N N . LEU B 1 65 ? 7.598 4.57 5.273 1 91.19 65 LEU B N 1
ATOM 1195 C CA . LEU B 1 65 ? 6.336 4.441 5.996 1 91.19 65 LEU B CA 1
ATOM 1196 C C . LEU B 1 65 ? 5.949 2.975 6.156 1 91.19 65 LEU B C 1
ATOM 1198 O O . LEU B 1 65 ? 5.18 2.627 7.059 1 91.19 65 LEU B O 1
ATOM 1202 N N . LEU B 1 66 ? 6.398 2.154 5.203 1 85.19 66 LEU B N 1
ATOM 1203 C CA . LEU B 1 66 ? 6.094 0.728 5.23 1 85.19 66 LEU B CA 1
ATOM 1204 C C . LEU B 1 66 ? 7.043 -0.014 6.164 1 85.19 66 LEU B C 1
ATOM 1206 O O . LEU B 1 66 ? 6.633 -0.946 6.859 1 85.19 66 LEU B O 1
ATOM 1210 N N . LEU B 1 67 ? 8.391 0.111 5.758 1 70.06 67 LEU B N 1
ATOM 1211 C CA . LEU B 1 67 ? 9.422 -0.583 6.516 1 70.06 67 LEU B CA 1
ATOM 1212 C C . LEU B 1 67 ? 10.078 0.353 7.531 1 70.06 67 LEU B C 1
ATOM 1214 O O . LEU B 1 67 ? 10.156 1.562 7.305 1 70.06 67 LEU B O 1
ATOM 1218 N N . LYS B 1 68 ? 9.852 0.112 8.781 1 55.62 68 LYS B N 1
ATOM 1219 C CA . LYS B 1 68 ? 10.734 0.938 9.594 1 55.62 68 LYS B CA 1
ATOM 1220 C C . LYS B 1 68 ? 12.102 1.109 8.93 1 55.62 68 LYS B C 1
ATOM 1222 O O . LYS B 1 68 ? 12.648 0.158 8.367 1 55.62 68 LYS B O 1
ATOM 1227 N N . SER B 1 69 ? 12.328 2.295 8.211 1 45.25 69 SER B N 1
ATOM 1228 C CA . SER B 1 69 ? 13.703 2.498 7.781 1 45.25 69 SER B CA 1
ATOM 1229 C C . SER B 1 69 ? 14.68 1.716 8.656 1 45.25 69 SER B C 1
ATOM 1231 O O . SER B 1 69 ? 14.828 2.01 9.844 1 45.25 69 SER B O 1
ATOM 1233 N N . THR B 1 70 ? 14.516 0.45 8.609 1 41.94 70 THR B N 1
ATOM 1234 C CA . THR B 1 70 ? 15.641 -0.104 9.352 1 41.94 70 THR B CA 1
ATOM 1235 C C . THR B 1 70 ? 16.953 0.549 8.922 1 41.94 70 THR B C 1
ATOM 1237 O O . THR B 1 70 ? 18.031 0.037 9.219 1 41.94 70 THR B O 1
ATOM 1240 N N . VAL B 1 71 ? 16.953 1.405 7.953 1 38.12 71 VAL B N 1
ATOM 1241 C CA . VAL B 1 71 ? 18.344 1.807 7.766 1 38.12 71 VAL B CA 1
ATOM 1242 C C . VAL B 1 71 ? 18.938 2.258 9.102 1 38.12 71 VAL B C 1
ATOM 1244 O O . VAL B 1 71 ? 19.922 2.996 9.125 1 38.12 71 VAL B O 1
ATOM 1247 N N . SER B 1 72 ? 18.375 2.205 10.211 1 35.22 72 SER B N 1
ATOM 1248 C CA . SER B 1 72 ? 19.438 2.521 11.164 1 35.22 72 SER B CA 1
ATOM 1249 C C . SER B 1 72 ? 20.688 1.678 10.898 1 35.22 72 SER B C 1
ATOM 1251 O O . SER B 1 72 ? 20.578 0.49 10.586 1 35.22 72 SER B O 1
ATOM 1253 N N . GLN B 1 73 ? 21.938 2.154 10.516 1 34.06 73 GLN B N 1
ATOM 1254 C CA . GLN B 1 73 ? 23.266 1.603 10.68 1 34.06 73 GLN B CA 1
ATOM 1255 C C . GLN B 1 73 ? 23.281 0.494 11.727 1 34.06 73 GLN B C 1
ATOM 1257 O O . GLN B 1 73 ? 24.328 -0.117 11.977 1 34.06 73 GLN B O 1
ATOM 1262 N N . GLN B 1 74 ? 22.609 0.49 12.867 1 34.5 74 GLN B N 1
ATOM 1263 C CA . GLN B 1 74 ? 23.156 -0.464 13.828 1 34.5 74 GLN B CA 1
ATOM 1264 C C . GLN B 1 74 ? 22.891 -1.9 13.383 1 34.5 74 GLN B C 1
ATOM 1266 O O . GLN B 1 74 ? 22.062 -2.141 12.5 1 34.5 74 GLN B O 1
ATOM 1271 N N . ASN B 1 75 ? 22.766 -3.074 14.375 1 31.62 75 ASN B N 1
ATOM 1272 C CA . ASN B 1 75 ? 22.891 -4.527 14.375 1 31.62 75 ASN B CA 1
ATOM 1273 C C . ASN B 1 75 ? 21.812 -5.195 13.531 1 31.62 75 ASN B C 1
ATOM 1275 O O . ASN B 1 75 ? 20.656 -4.793 13.578 1 31.62 75 ASN B O 1
ATOM 1279 N N . ARG B 1 76 ? 22.109 -5.902 12.406 1 34 76 ARG B N 1
ATOM 1280 C CA . ARG B 1 76 ? 21.484 -6.91 11.562 1 34 76 ARG B CA 1
ATOM 1281 C C . ARG B 1 76 ? 20.359 -7.629 12.305 1 34 76 ARG B C 1
ATOM 1283 O O . ARG B 1 76 ? 19.688 -8.492 11.734 1 34 76 ARG B O 1
ATOM 1290 N N . ASP B 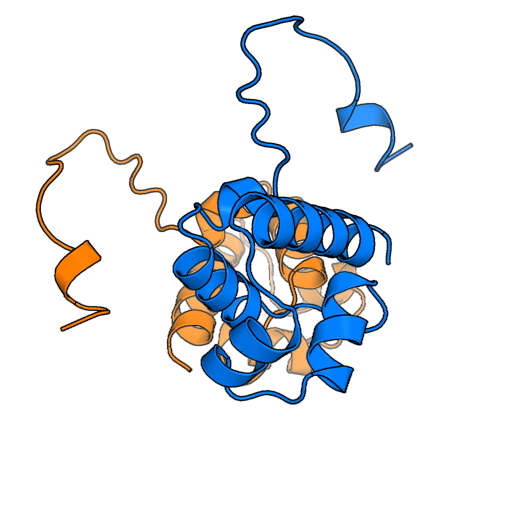1 77 ? 20.453 -7.969 13.57 1 32.28 77 ASP B N 1
ATOM 1291 C CA . ASP B 1 77 ? 19.906 -9.195 14.148 1 32.28 77 ASP B CA 1
ATOM 1292 C C . ASP B 1 77 ? 18.391 -9.172 14.141 1 32.28 77 ASP B C 1
ATOM 1294 O O . ASP B 1 77 ? 17.75 -10.156 13.742 1 32.28 77 ASP B O 1
ATOM 1298 N N . SER B 1 78 ? 17.562 -8.523 15.133 1 31.77 78 SER B N 1
ATOM 1299 C CA . SER B 1 78 ? 16.516 -9.219 15.898 1 31.77 78 SER B CA 1
ATOM 1300 C C . SER B 1 78 ? 15.164 -9.109 15.211 1 31.77 78 SER B C 1
ATOM 1302 O O . SER B 1 78 ? 14.312 -9.992 15.359 1 31.77 78 SER B O 1
ATOM 1304 N N . GLN B 1 79 ? 14.539 -7.91 14.742 1 32.03 79 GLN B N 1
ATOM 1305 C CA . GLN B 1 79 ? 13.094 -7.914 14.945 1 32.03 79 GLN B CA 1
ATOM 1306 C C . GLN B 1 79 ? 12.375 -8.562 13.766 1 32.03 79 GLN B C 1
ATOM 1308 O O . GLN B 1 79 ? 11.141 -8.547 13.688 1 32.03 79 GLN B O 1
ATOM 1313 N N . LEU B 1 80 ? 12.883 -8.836 12.656 1 34.53 80 LEU B N 1
ATOM 1314 C CA . LEU B 1 80 ? 11.938 -9.594 11.844 1 34.53 80 LEU B CA 1
ATOM 1315 C C . LEU B 1 80 ? 11.258 -10.68 12.672 1 34.53 80 LEU B C 1
ATOM 1317 O O . LEU B 1 80 ? 10.422 -11.43 12.156 1 34.53 80 LEU B O 1
ATOM 1321 N N . ASN B 1 81 ? 11.758 -11.016 13.867 1 32.22 81 ASN B N 1
ATOM 1322 C CA . ASN B 1 81 ? 11.297 -12.148 14.664 1 32.22 81 ASN B CA 1
ATOM 1323 C C . ASN B 1 81 ? 9.844 -11.969 15.094 1 32.22 81 ASN B C 1
ATOM 1325 O O . ASN B 1 81 ? 9.195 -12.93 15.508 1 32.22 81 ASN B O 1
ATOM 1329 N N . ASN B 1 82 ? 9.32 -10.758 15.492 1 32.41 82 ASN B N 1
ATOM 1330 C CA . ASN B 1 82 ? 8.023 -10.883 16.141 1 32.41 82 ASN B CA 1
ATOM 1331 C C . ASN B 1 82 ? 6.895 -11.031 15.125 1 32.41 82 ASN B C 1
ATOM 1333 O O . ASN B 1 82 ? 5.727 -11.133 15.5 1 32.41 82 ASN B O 1
ATOM 1337 N N . TYR B 1 83 ? 7.008 -10.539 13.977 1 34.19 83 TYR B N 1
ATOM 1338 C CA . TYR B 1 83 ? 5.773 -10.75 13.227 1 34.19 83 TYR B CA 1
ATOM 1339 C C . TYR B 1 83 ? 5.516 -12.234 13.008 1 34.19 83 TYR B C 1
ATOM 1341 O O . TYR B 1 83 ? 4.363 -12.672 12.953 1 34.19 83 TYR B O 1
ATOM 1349 N N . TYR B 1 84 ? 6.441 -13.023 12.508 1 30.69 84 TYR B N 1
ATOM 1350 C CA . TYR B 1 84 ? 6.098 -14.438 12.391 1 30.69 84 TYR B CA 1
ATOM 1351 C C . TYR B 1 84 ? 6.086 -15.109 13.758 1 30.69 84 TYR B C 1
ATOM 1353 O O . TYR B 1 84 ? 5.844 -16.312 13.859 1 30.69 84 TYR B O 1
ATOM 1361 N N . HIS B 1 85 ? 6.621 -14.523 14.828 1 27.06 85 HIS B N 1
ATOM 1362 C CA . HIS B 1 85 ? 6.449 -15.414 15.969 1 27.06 85 HIS B CA 1
ATOM 1363 C C . HIS B 1 85 ? 5.062 -15.266 16.578 1 27.06 85 HIS B C 1
ATOM 1365 O O . HIS B 1 85 ? 4.578 -14.141 16.766 1 27.06 85 HIS B O 1
#

Secondary structure (DSSP, 8-state):
-HHHHHHHHHHHHHHHHTT--HHHHHHHHTS-HHHHHHHHTTSSPPBHHHHHHHHHHTTS-HHHHHS--TT-SS----GGGTT--/-HHHHHHHHHHHHHHHHTT--HHHHHHHHTS-HHHHHHHHTTSSPPBHHHHHHHHHHTTS-HHHHHS--TT-SS-S-STHHHH--